Protein AF-A6WG97-F1 (afdb_monomer_lite)

Foldseek 3Di:
DDDPPPDWDADPVRQFTDPPPDTDGPPPPDPPVPPPPPPPPPPPPVVDDPVRVVVVVVVVVVVVVVVVVVVVVVVVVVVVVVVVCCVPPVPDDPDD

Sequence (96 aa):
MVMSQSGPVYSPDGRHLWDGQQWVPIASSTFLPSQPTAAAPWYRKQIASPGMVMIMLVIVVLLGGLMVHAAQEEQKSERQSHYIYCQTYGEGDLQC

Organism: Kineococcus radiotolerans (strain ATCC BAA-149 / DSM 14245 / SRS30216) (NCBI:txid266940)

Secondary structure (DSSP, 8-state):
------PPPBPTTSSEEE-SSSEEE---S-------S---TTS----S-HHHHHHHHHHHHHHHHHHHHHHHHHHHHHHHHHHHHHHHH--SS---

Radius of gyration: 36.49 Å; chains: 1; bounding box: 58×34×100 Å

Structure (mmCIF, N/CA/C/O backbone):
data_AF-A6WG97-F1
#
_entry.id   AF-A6WG97-F1
#
loop_
_atom_site.group_PDB
_atom_site.id
_atom_site.type_symbol
_atom_site.label_atom_id
_atom_site.label_alt_id
_atom_site.label_comp_id
_atom_site.label_asym_id
_atom_site.label_entity_id
_atom_site.label_seq_id
_atom_site.pdbx_PDB_ins_code
_atom_site.Cartn_x
_atom_site.Cartn_y
_atom_site.Cartn_z
_atom_site.occupancy
_atom_site.B_iso_or_equiv
_atom_site.auth_seq_id
_atom_site.auth_comp_id
_atom_site.auth_asym_id
_atom_site.auth_atom_id
_atom_site.pdbx_PDB_model_num
ATOM 1 N N . MET A 1 1 ? -13.060 -25.317 41.304 1.00 39.56 1 MET A N 1
ATOM 2 C CA . MET A 1 1 ? -13.492 -23.929 41.573 1.00 39.56 1 MET A CA 1
ATOM 3 C C . MET A 1 1 ? -13.683 -23.267 40.221 1.00 39.56 1 MET A C 1
ATOM 5 O O . MET A 1 1 ? -12.709 -23.147 39.490 1.00 39.56 1 MET A O 1
ATOM 9 N N . VAL A 1 2 ? -14.925 -22.986 39.822 1.00 44.62 2 VAL A N 1
ATOM 10 C CA . VAL A 1 2 ? -15.216 -22.357 38.524 1.00 44.62 2 VAL A CA 1
ATOM 11 C C . VAL A 1 2 ? -14.865 -20.877 38.650 1.00 44.62 2 VAL A C 1
ATOM 13 O O . VAL A 1 2 ? -15.426 -20.182 39.491 1.00 44.62 2 VAL A O 1
ATOM 16 N N . MET A 1 3 ? -13.891 -20.416 37.869 1.00 38.62 3 MET A N 1
ATOM 17 C CA . MET A 1 3 ? -13.563 -18.999 37.743 1.00 38.62 3 MET A CA 1
ATOM 18 C C . MET A 1 3 ? -14.726 -18.307 37.027 1.00 38.62 3 MET A C 1
ATOM 20 O O . MET A 1 3 ? -14.885 -18.465 35.818 1.00 38.62 3 MET A O 1
ATOM 24 N N . SER A 1 4 ? -15.568 -17.581 37.765 1.00 48.81 4 SER A N 1
ATOM 25 C CA . SER A 1 4 ? -16.587 -16.718 37.170 1.00 48.81 4 SER A CA 1
ATOM 26 C C . SER A 1 4 ? -15.889 -15.645 36.339 1.00 48.81 4 SER A C 1
ATOM 28 O O . SER A 1 4 ? -15.276 -14.734 36.890 1.00 48.81 4 SER A O 1
ATOM 30 N N . GLN A 1 5 ? -15.976 -15.752 35.013 1.00 46.84 5 GLN A N 1
ATOM 31 C CA . GLN A 1 5 ? -15.770 -14.612 34.126 1.00 46.84 5 GLN A CA 1
ATOM 32 C C . GLN A 1 5 ? -16.808 -13.556 34.509 1.00 46.84 5 GLN A C 1
ATOM 34 O O . GLN A 1 5 ? -17.954 -13.613 34.066 1.00 46.84 5 GLN A O 1
ATOM 39 N N . SER A 1 6 ? -16.431 -12.603 35.359 1.00 60.00 6 SER A N 1
ATOM 40 C CA . SER A 1 6 ? -17.190 -11.372 35.540 1.00 60.00 6 SER A CA 1
ATOM 41 C C . SER A 1 6 ? -16.982 -10.534 34.284 1.00 60.00 6 SER A C 1
ATOM 43 O O . SER A 1 6 ? -16.144 -9.633 34.241 1.00 60.00 6 SER A O 1
ATOM 45 N N . GLY A 1 7 ? -17.690 -10.906 33.218 1.00 67.06 7 GLY A N 1
ATOM 46 C CA . GLY A 1 7 ? -17.878 -10.017 32.088 1.00 67.06 7 GLY A CA 1
ATOM 47 C C . GLY A 1 7 ? -18.533 -8.710 32.554 1.00 67.06 7 GLY A C 1
ATOM 48 O O . GLY A 1 7 ? -19.065 -8.640 33.667 1.00 67.06 7 GLY A O 1
ATOM 49 N N . PRO A 1 8 ? -18.485 -7.662 31.726 1.00 76.62 8 PRO A N 1
ATOM 50 C CA . PRO A 1 8 ? -19.130 -6.392 32.034 1.00 76.62 8 PRO A CA 1
ATOM 51 C C . PRO A 1 8 ? -20.607 -6.599 32.412 1.00 76.62 8 PRO A C 1
ATOM 53 O O . PRO A 1 8 ? -21.363 -7.229 31.672 1.00 76.62 8 PRO A O 1
ATOM 56 N N . VAL A 1 9 ? -21.008 -6.092 33.583 1.00 82.94 9 VAL A N 1
A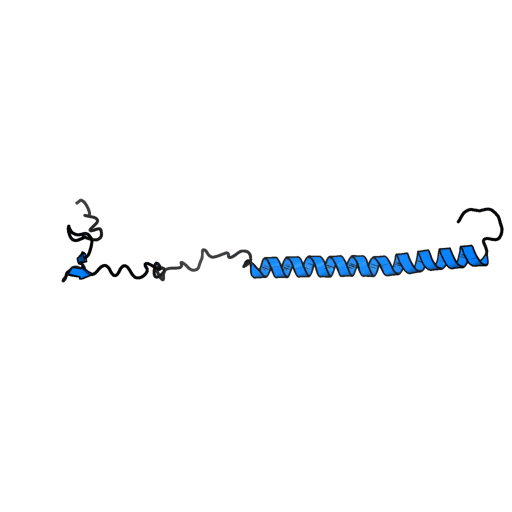TOM 57 C CA . VAL A 1 9 ? -22.397 -6.140 34.063 1.00 82.94 9 VAL A CA 1
ATOM 58 C C . VAL A 1 9 ? -23.117 -4.895 33.558 1.00 82.94 9 VAL A C 1
ATOM 60 O O . VAL A 1 9 ? -22.761 -3.768 33.910 1.00 82.94 9 VAL A O 1
ATOM 63 N N . TYR A 1 10 ? -24.127 -5.110 32.722 1.00 86.69 10 TYR A N 1
ATOM 64 C CA . TYR A 1 10 ? -24.956 -4.057 32.149 1.00 86.69 10 TYR A CA 1
ATOM 65 C C . TYR A 1 10 ? -26.255 -3.904 32.942 1.00 86.69 10 TYR A C 1
ATOM 67 O O . TYR A 1 10 ? -26.822 -4.885 33.424 1.00 86.69 10 TYR A O 1
ATOM 75 N N . SER A 1 11 ? -26.737 -2.670 33.060 1.00 84.88 11 SER A N 1
ATOM 76 C CA . SER A 1 11 ? -28.069 -2.387 33.597 1.00 84.88 11 SER A CA 1
ATOM 77 C C . SER A 1 11 ? -29.161 -2.975 32.678 1.00 84.88 11 SER A C 1
ATOM 79 O O . SER A 1 11 ? -28.939 -3.058 31.466 1.00 84.88 11 SER A O 1
ATOM 81 N N . PRO A 1 12 ? -30.348 -3.362 33.194 1.00 80.56 12 PRO A N 1
ATOM 82 C CA . PRO A 1 12 ? -31.442 -3.914 32.382 1.00 80.56 12 PRO A CA 1
ATOM 83 C C . PRO A 1 12 ? -31.914 -3.004 31.238 1.00 80.56 12 PRO A C 1
ATOM 85 O O . PRO A 1 12 ? -32.463 -3.488 30.253 1.00 80.56 12 PRO A O 1
ATOM 88 N N . ASP A 1 13 ? -31.698 -1.692 31.364 1.00 82.62 13 ASP A N 1
ATOM 89 C CA . ASP A 1 13 ? -32.000 -0.693 30.332 1.00 82.62 13 ASP A CA 1
ATOM 90 C C . ASP A 1 13 ? -30.916 -0.590 29.241 1.00 82.62 13 ASP A C 1
ATOM 92 O O . ASP A 1 13 ? -31.106 0.108 28.247 1.00 82.62 13 ASP A O 1
ATOM 96 N N . GLY A 1 14 ? -29.771 -1.254 29.424 1.00 83.50 14 GLY A N 1
ATOM 97 C CA . GLY A 1 14 ? -28.645 -1.243 28.494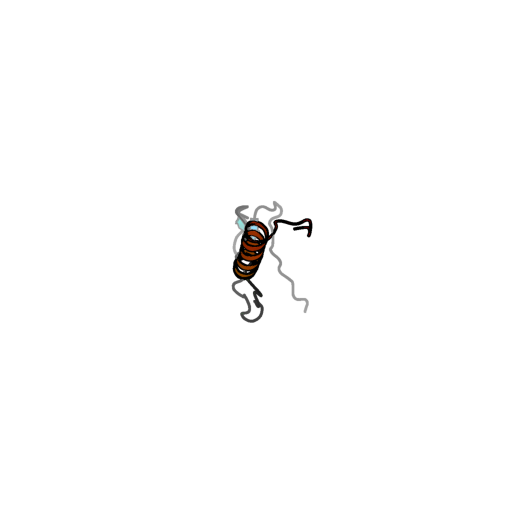 1.00 83.50 14 GLY A CA 1
ATOM 98 C C . GLY A 1 14 ? -27.907 0.095 28.398 1.00 83.50 14 GLY A C 1
ATOM 99 O O . GLY A 1 14 ? -27.105 0.269 27.485 1.00 83.50 14 GLY A O 1
ATOM 100 N N . ARG A 1 15 ? -28.160 1.052 29.303 1.00 83.62 15 ARG A N 1
ATOM 101 C CA . ARG A 1 15 ? -27.566 2.405 29.237 1.00 83.62 15 ARG A CA 1
ATOM 102 C C . ARG A 1 15 ? -26.397 2.618 30.188 1.00 83.62 15 ARG A C 1
ATOM 104 O O . ARG A 1 15 ? -25.662 3.589 30.025 1.00 83.62 15 ARG A O 1
ATOM 111 N N . HIS A 1 16 ? -26.231 1.737 31.169 1.00 86.56 16 HIS A N 1
ATOM 112 C CA . HIS A 1 16 ? -25.235 1.877 32.227 1.00 86.56 16 HIS A CA 1
ATOM 113 C C . HIS A 1 16 ? -24.414 0.599 32.389 1.00 86.56 16 HIS A C 1
ATOM 115 O O . HIS A 1 16 ? -24.937 -0.510 32.246 1.00 86.56 16 HIS A O 1
ATOM 121 N N . LEU A 1 17 ? -23.136 0.775 32.712 1.00 87.94 17 LEU A N 1
ATOM 122 C CA . LEU A 1 17 ? -22.195 -0.284 33.059 1.00 87.94 17 LEU A CA 1
ATOM 123 C C . LEU A 1 17 ? -21.871 -0.190 34.555 1.00 87.94 17 LEU A C 1
ATOM 125 O O . LEU A 1 17 ? -21.665 0.910 35.072 1.00 87.94 17 LEU A O 1
ATOM 129 N N . TRP A 1 18 ? -21.820 -1.329 35.243 1.00 83.94 18 TRP A N 1
ATOM 130 C CA . TRP A 1 18 ? -21.324 -1.398 36.616 1.00 83.94 18 TRP A CA 1
ATOM 131 C C . TRP A 1 18 ? -19.793 -1.377 36.621 1.00 83.94 18 TRP A C 1
ATOM 133 O O . TRP A 1 18 ? -19.163 -2.283 36.073 1.00 83.94 18 TRP A O 1
ATOM 143 N N . ASP A 1 19 ? -19.194 -0.366 37.251 1.00 82.75 19 ASP A N 1
ATOM 144 C CA . ASP A 1 19 ? -17.733 -0.251 37.388 1.00 82.75 19 ASP A CA 1
ATOM 145 C C . ASP A 1 19 ? -17.177 -0.949 38.648 1.00 82.75 19 ASP A C 1
ATOM 147 O O . ASP A 1 19 ? -15.966 -0.987 38.858 1.00 82.75 19 ASP A O 1
ATOM 151 N N . GLY A 1 20 ? -18.055 -1.530 39.475 1.00 81.75 20 GLY A N 1
ATOM 152 C CA . GLY A 1 20 ? -17.713 -2.112 40.776 1.00 81.75 20 GLY A CA 1
ATOM 153 C C . GLY A 1 20 ? -18.167 -1.271 41.971 1.00 81.75 20 GLY A C 1
ATOM 154 O O . GLY A 1 20 ? -18.296 -1.812 43.068 1.00 81.75 20 GLY A O 1
ATOM 155 N N . GLN A 1 21 ? -18.447 0.017 41.766 1.00 82.56 21 GLN A N 1
ATOM 156 C CA . GLN A 1 21 ? -18.792 0.976 42.814 1.00 82.56 21 GLN A CA 1
ATOM 157 C C . GLN A 1 21 ? -20.062 1.781 42.494 1.00 82.56 21 GLN A C 1
ATOM 159 O O . GLN A 1 21 ? -20.842 2.076 43.400 1.00 82.56 21 GLN A O 1
ATOM 164 N N . GLN A 1 22 ? -20.286 2.126 41.227 1.00 84.81 22 GLN A N 1
ATOM 165 C CA . GLN A 1 22 ? -21.415 2.920 40.754 1.00 84.81 22 GLN A CA 1
ATOM 166 C C . GLN A 1 22 ? -21.827 2.551 39.321 1.00 84.81 22 GLN A C 1
ATOM 168 O O . GLN A 1 22 ? -21.115 1.886 38.566 1.00 84.81 22 GLN A O 1
ATOM 173 N N . TRP A 1 23 ? -23.016 3.013 38.938 1.00 87.44 23 TRP A N 1
ATOM 174 C CA . TRP A 1 23 ? -23.509 2.908 37.569 1.00 87.44 23 TRP A CA 1
ATOM 175 C C . TRP A 1 23 ? -22.959 4.057 36.728 1.00 87.44 23 TRP A C 1
ATOM 177 O O . TRP A 1 23 ? -23.308 5.216 36.954 1.00 87.44 23 TRP A O 1
ATOM 187 N N . VAL A 1 24 ? -22.127 3.736 35.737 1.00 86.00 24 VAL A N 1
ATOM 188 C CA . VAL A 1 24 ? -21.539 4.724 34.825 1.00 86.00 24 VAL A CA 1
ATOM 189 C C . VAL A 1 24 ? -22.295 4.693 33.492 1.00 86.00 24 VAL A C 1
ATOM 191 O O . VAL A 1 24 ? -22.489 3.607 32.936 1.00 86.00 24 VAL A O 1
ATOM 194 N N . PRO A 1 25 ? -22.745 5.844 32.951 1.00 85.31 25 PRO A N 1
ATOM 195 C CA . PRO A 1 25 ? -23.377 5.895 31.638 1.00 85.31 25 PRO A CA 1
ATOM 196 C C . PRO A 1 25 ? -22.447 5.343 30.561 1.00 85.31 25 PRO A C 1
ATOM 198 O O . PRO A 1 25 ? -21.286 5.743 30.459 1.00 85.31 25 PRO A O 1
ATOM 201 N N . ILE A 1 26 ? -22.972 4.454 29.722 1.00 80.19 26 ILE A N 1
ATOM 202 C CA . ILE A 1 26 ? -22.278 3.988 28.527 1.00 80.19 26 ILE A CA 1
ATOM 203 C C . ILE A 1 26 ? -22.335 5.150 27.547 1.00 80.19 26 ILE A C 1
ATOM 205 O O . ILE A 1 26 ? -23.307 5.326 26.812 1.00 80.19 26 ILE A O 1
ATOM 209 N N . ALA A 1 27 ? -21.317 6.004 27.591 1.00 72.19 27 ALA A N 1
ATOM 210 C CA . ALA A 1 27 ? -21.165 7.044 26.602 1.00 72.19 27 ALA A CA 1
ATOM 211 C C . ALA A 1 27 ? -21.038 6.342 25.244 1.00 72.19 27 ALA A C 1
ATOM 213 O O . ALA A 1 27 ? -20.040 5.692 24.948 1.00 72.19 27 ALA A O 1
ATOM 214 N N . SER 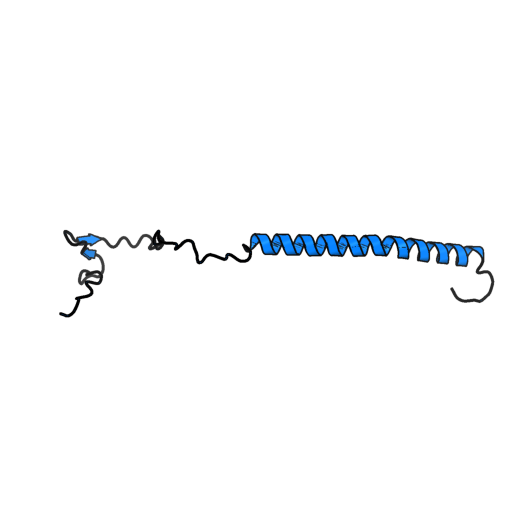A 1 28 ? -22.058 6.477 24.399 1.00 57.16 28 SER A N 1
ATOM 215 C CA . SER A 1 28 ? -22.052 6.037 22.999 1.00 57.16 28 SER A CA 1
ATOM 216 C C . SER A 1 28 ? -21.017 6.792 22.145 1.00 57.16 28 SER A C 1
ATOM 218 O O . SER A 1 28 ? -21.004 6.682 20.921 1.00 57.16 28 SER A O 1
ATOM 220 N N . SER A 1 29 ? -20.137 7.564 22.784 1.00 47.66 29 SER A N 1
ATOM 221 C CA . SER A 1 29 ? -18.937 8.147 22.220 1.00 47.66 29 SER A CA 1
ATOM 222 C C . SER A 1 29 ? -17.831 7.097 22.173 1.00 47.66 29 SER A C 1
ATOM 224 O O . SER A 1 29 ? -17.065 6.923 23.117 1.00 47.66 29 SER A O 1
ATOM 226 N N . THR A 1 30 ? -17.728 6.450 21.018 1.00 47.59 30 THR A N 1
ATOM 227 C CA . THR A 1 30 ? -16.434 6.046 20.472 1.00 47.59 30 THR A CA 1
ATOM 228 C C . THR A 1 30 ? -15.668 5.045 21.342 1.00 47.59 30 THR A C 1
ATOM 230 O O . THR A 1 30 ? -14.648 5.364 21.948 1.00 47.59 30 THR A O 1
ATOM 233 N N . PHE A 1 31 ? -16.067 3.774 21.264 1.00 52.38 31 PHE A N 1
ATOM 234 C CA . PHE A 1 31 ? -15.087 2.687 21.271 1.00 52.38 31 PHE A CA 1
ATOM 235 C C . PHE A 1 31 ? -14.185 2.835 20.030 1.00 52.38 31 PHE A C 1
ATOM 237 O O . PHE A 1 31 ? -14.265 2.061 19.081 1.00 52.38 31 PHE A O 1
ATOM 244 N N . LEU A 1 32 ? -13.299 3.831 20.013 1.00 47.09 32 LEU A N 1
ATOM 245 C CA . LEU A 1 32 ? -11.963 3.529 19.530 1.00 47.09 32 LEU A CA 1
ATOM 246 C C . LEU A 1 32 ? -11.462 2.544 20.583 1.00 47.09 32 LEU A C 1
ATOM 248 O O . LEU A 1 32 ? -11.396 2.946 21.746 1.00 47.09 32 LEU A O 1
ATOM 252 N N . PRO A 1 33 ? -11.198 1.265 20.267 1.00 50.38 33 PRO A N 1
ATOM 253 C CA . PRO A 1 33 ? -10.437 0.459 21.199 1.00 50.38 33 PRO A CA 1
ATOM 254 C C . PRO A 1 33 ? -9.161 1.257 21.455 1.00 50.38 33 PRO A C 1
ATOM 256 O O . PRO A 1 33 ? -8.341 1.430 20.551 1.00 50.38 33 PRO A O 1
ATOM 259 N N . SER A 1 34 ? -9.032 1.828 22.654 1.00 55.69 34 SER A N 1
ATOM 260 C CA . SER A 1 34 ? -7.751 2.261 23.173 1.00 55.69 34 SER A CA 1
ATOM 261 C C . SER A 1 34 ? -6.939 0.983 23.197 1.00 55.69 34 SER A C 1
ATOM 263 O O . SER A 1 34 ? -7.129 0.101 24.033 1.00 55.69 34 SER A O 1
ATOM 265 N N . GLN A 1 35 ? -6.168 0.832 22.125 1.00 56.25 35 GLN A N 1
ATOM 266 C CA . GLN A 1 35 ? -5.289 -0.278 21.849 1.00 56.25 35 GLN A CA 1
ATOM 267 C C . GLN A 1 35 ? -4.670 -0.725 23.173 1.00 56.25 35 GLN A C 1
ATOM 269 O O . GLN A 1 35 ? -4.098 0.127 23.858 1.00 56.25 35 GLN A O 1
ATOM 274 N N . PRO A 1 36 ? -4.788 -2.005 23.580 1.00 49.84 36 PRO A N 1
ATOM 275 C CA . PRO A 1 36 ? -4.029 -2.460 24.726 1.00 49.84 36 PRO A CA 1
ATOM 276 C C . PRO A 1 36 ? -2.572 -2.132 24.415 1.00 49.84 36 PRO A C 1
ATOM 278 O O . PRO A 1 36 ? -2.022 -2.595 23.410 1.00 49.84 36 PRO A O 1
ATOM 281 N N . THR A 1 37 ? -1.965 -1.273 25.234 1.00 58.56 37 THR A N 1
ATOM 282 C CA . THR A 1 37 ? -0.530 -0.986 25.227 1.00 58.56 37 THR A CA 1
ATOM 283 C C . THR A 1 37 ? 0.192 -2.239 25.715 1.00 58.56 37 THR A C 1
ATOM 285 O O . THR A 1 37 ? 0.722 -2.313 26.813 1.00 58.56 37 THR A O 1
ATOM 288 N N . ALA A 1 38 ? 0.129 -3.275 24.894 1.00 60.69 38 ALA A N 1
ATOM 289 C CA . ALA A 1 38 ? 0.847 -4.526 24.985 1.00 60.69 38 ALA A CA 1
ATOM 290 C C . ALA A 1 38 ? 1.075 -5.004 23.546 1.00 60.69 38 ALA A C 1
ATOM 292 O O . ALA A 1 38 ? 0.784 -6.139 23.174 1.00 60.69 38 ALA A O 1
ATOM 293 N N . ALA A 1 39 ? 1.580 -4.101 22.699 1.00 55.84 39 ALA A N 1
ATOM 294 C CA . ALA A 1 39 ? 2.251 -4.516 21.483 1.00 55.84 39 ALA A CA 1
ATOM 295 C C . ALA A 1 39 ? 3.521 -5.257 21.917 1.00 55.84 39 ALA A C 1
ATOM 297 O O . ALA A 1 39 ? 4.531 -4.640 22.251 1.00 55.84 39 ALA A O 1
ATOM 298 N N . ALA A 1 40 ? 3.448 -6.585 21.975 1.00 61.81 40 ALA A N 1
ATOM 299 C CA . ALA A 1 40 ? 4.627 -7.419 22.114 1.00 61.81 40 ALA A CA 1
ATOM 300 C C . ALA A 1 40 ? 5.626 -7.034 20.997 1.00 61.81 40 ALA A C 1
ATOM 302 O O . ALA A 1 40 ? 5.262 -7.077 19.817 1.00 61.81 40 ALA A O 1
ATOM 303 N N . PRO A 1 41 ? 6.870 -6.634 21.326 1.00 57.81 41 PRO A N 1
ATOM 304 C CA . PRO A 1 41 ? 7.764 -5.956 20.379 1.00 57.81 41 PRO A CA 1
ATOM 305 C C . PRO A 1 41 ? 8.294 -6.858 19.254 1.00 57.81 41 PRO A C 1
ATOM 307 O O . PRO A 1 41 ? 8.904 -6.373 18.306 1.00 57.81 41 PRO A O 1
ATOM 310 N N . TRP A 1 42 ? 8.071 -8.170 19.330 1.00 62.91 42 TRP A N 1
ATOM 311 C CA . TRP A 1 42 ? 8.673 -9.147 18.422 1.00 62.91 42 TRP A CA 1
ATOM 312 C C . TRP A 1 42 ? 7.811 -9.491 17.197 1.00 62.91 42 TRP A C 1
ATOM 314 O O . TRP A 1 42 ? 8.321 -10.097 16.256 1.00 62.91 42 TRP A O 1
ATOM 324 N N . TYR A 1 43 ? 6.533 -9.093 17.161 1.00 61.84 43 TYR A N 1
ATOM 325 C CA . TYR A 1 43 ? 5.606 -9.462 16.079 1.00 61.84 43 TYR A CA 1
ATOM 326 C C . TYR A 1 43 ? 5.205 -8.288 15.182 1.00 61.84 43 TYR A C 1
ATOM 328 O O . TYR A 1 43 ? 4.063 -8.154 14.749 1.00 61.84 43 TYR A O 1
ATOM 336 N N . ARG A 1 44 ? 6.155 -7.414 14.859 1.00 58.34 44 ARG A N 1
ATOM 337 C CA . ARG A 1 44 ? 5.971 -6.482 13.746 1.00 58.34 44 ARG A CA 1
ATOM 338 C C . ARG A 1 44 ? 7.164 -6.536 12.816 1.00 58.34 44 ARG A C 1
ATOM 340 O O . ARG A 1 44 ? 7.867 -5.554 12.613 1.00 58.34 44 ARG A O 1
ATOM 347 N N . LYS A 1 45 ? 7.335 -7.686 12.158 1.00 65.00 45 LYS A N 1
ATOM 348 C CA . LYS A 1 45 ? 7.928 -7.678 10.819 1.00 65.00 45 LYS A CA 1
ATOM 349 C C . LYS A 1 45 ? 6.921 -6.999 9.887 1.00 65.00 45 LYS A C 1
ATOM 351 O O . LYS A 1 45 ? 6.193 -7.650 9.149 1.00 65.00 45 LYS A O 1
ATOM 356 N N . GLN A 1 46 ? 6.837 -5.673 9.988 1.00 63.84 46 GLN A N 1
ATOM 357 C CA . GLN A 1 46 ? 6.284 -4.805 8.957 1.00 63.84 46 GLN A CA 1
ATOM 358 C C . GLN A 1 46 ? 7.213 -4.944 7.752 1.00 63.84 46 GLN A C 1
ATOM 360 O O . GLN A 1 46 ? 8.150 -4.172 7.572 1.00 63.84 46 GLN A O 1
ATOM 365 N N . ILE A 1 47 ? 7.027 -6.014 6.985 1.00 61.44 47 ILE A N 1
ATOM 366 C CA . ILE A 1 47 ? 7.753 -6.225 5.741 1.00 61.44 47 ILE A CA 1
ATOM 367 C C . ILE A 1 47 ? 7.144 -5.219 4.767 1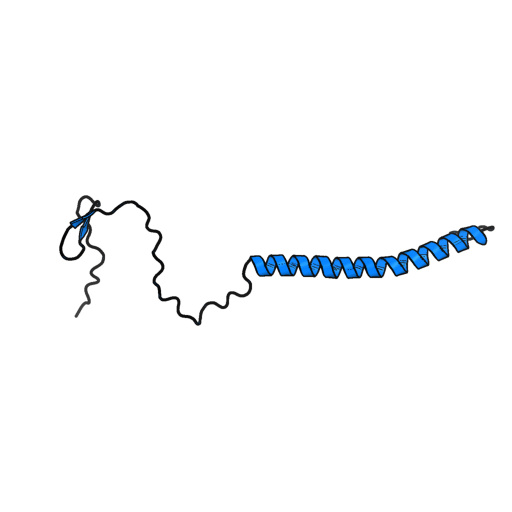.00 61.44 47 ILE A C 1
ATOM 369 O O . ILE A 1 47 ? 6.076 -5.452 4.217 1.00 61.44 47 ILE A O 1
ATOM 373 N N . ALA A 1 48 ? 7.810 -4.068 4.676 1.00 64.38 48 ALA A N 1
ATOM 374 C CA . ALA A 1 48 ? 7.442 -2.872 3.930 1.00 64.38 48 ALA A CA 1
ATOM 375 C C . ALA A 1 48 ? 6.152 -2.179 4.409 1.00 64.38 48 ALA A C 1
ATOM 377 O O . ALA A 1 48 ? 5.038 -2.689 4.305 1.00 64.38 48 ALA A O 1
ATOM 378 N N . SER A 1 49 ? 6.290 -0.942 4.901 1.00 77.62 49 SER A N 1
ATOM 379 C CA . SER A 1 49 ? 5.132 -0.048 4.960 1.00 77.62 49 SER A CA 1
ATOM 380 C C . SER A 1 49 ? 4.582 0.135 3.535 1.00 77.62 49 SER A C 1
ATOM 382 O O . SER A 1 49 ? 5.361 0.079 2.577 1.00 77.62 49 SER A O 1
ATOM 384 N N . PRO A 1 50 ? 3.279 0.409 3.359 1.00 81.94 50 PRO A N 1
ATOM 385 C CA . PRO A 1 50 ? 2.716 0.696 2.039 1.00 81.94 50 PRO A CA 1
ATOM 386 C C . PRO A 1 50 ? 3.492 1.790 1.284 1.00 81.94 50 PRO A C 1
ATOM 388 O O . PRO A 1 50 ? 3.653 1.718 0.069 1.00 81.94 50 PRO A O 1
ATOM 391 N N . GLY A 1 51 ? 4.061 2.761 2.010 1.00 86.12 51 GLY A N 1
ATOM 392 C CA . GLY A 1 51 ? 4.918 3.797 1.432 1.00 86.12 51 GLY A CA 1
ATOM 393 C C . GLY A 1 51 ? 6.240 3.262 0.872 1.00 86.12 51 GLY A C 1
ATOM 394 O O . GLY A 1 51 ? 6.669 3.700 -0.190 1.00 86.12 51 GLY A O 1
ATOM 395 N N . MET A 1 52 ? 6.866 2.280 1.527 1.00 88.25 52 MET A N 1
ATOM 396 C CA . MET A 1 52 ? 8.118 1.682 1.047 1.00 88.25 52 MET A CA 1
ATOM 397 C C . MET A 1 52 ? 7.918 0.920 -0.271 1.00 88.25 52 MET A C 1
ATOM 399 O O . MET A 1 52 ? 8.786 0.975 -1.138 1.00 88.25 52 MET A O 1
ATOM 403 N N . VAL A 1 53 ? 6.765 0.265 -0.453 1.00 89.81 53 VAL A N 1
ATOM 404 C CA . VAL A 1 53 ? 6.414 -0.408 -1.717 1.00 89.81 53 VAL A CA 1
ATOM 405 C C . VAL A 1 53 ? 6.255 0.609 -2.845 1.00 89.81 53 VAL A C 1
ATOM 407 O O . VAL A 1 53 ? 6.833 0.424 -3.911 1.00 89.81 53 VAL A O 1
ATOM 410 N N . MET A 1 54 ? 5.545 1.715 -2.600 1.00 93.62 54 MET A N 1
ATOM 411 C CA . MET A 1 54 ? 5.393 2.784 -3.595 1.00 93.62 54 MET A CA 1
ATOM 412 C C . MET A 1 54 ? 6.746 3.387 -3.987 1.00 93.62 54 MET A C 1
ATOM 414 O O . MET A 1 54 ? 7.016 3.566 -5.171 1.00 93.62 54 MET A O 1
ATOM 418 N N . ILE A 1 55 ? 7.628 3.628 -3.013 1.00 94.31 55 ILE A N 1
ATOM 419 C CA . ILE A 1 55 ? 8.986 4.124 -3.271 1.00 94.31 55 ILE A CA 1
ATOM 420 C C . ILE A 1 55 ? 9.788 3.117 -4.104 1.00 94.31 55 ILE A C 1
ATOM 422 O O . ILE A 1 55 ? 10.418 3.500 -5.085 1.00 94.31 55 ILE A O 1
ATOM 426 N N . MET A 1 56 ? 9.741 1.828 -3.760 1.00 93.56 56 MET A N 1
ATOM 427 C CA . MET A 1 56 ? 10.443 0.785 -4.514 1.00 93.56 56 MET A CA 1
ATOM 428 C C . MET A 1 56 ? 9.938 0.670 -5.954 1.00 93.56 56 MET A C 1
ATOM 430 O O . MET A 1 56 ? 10.752 0.576 -6.868 1.00 93.56 56 MET A O 1
ATOM 434 N N . LEU A 1 57 ? 8.624 0.745 -6.184 1.00 94.81 57 LEU A N 1
ATOM 435 C CA . LEU A 1 57 ? 8.062 0.741 -7.537 1.00 94.81 57 LEU A CA 1
ATOM 436 C C . LEU A 1 57 ? 8.540 1.945 -8.355 1.00 94.81 57 LEU A C 1
ATOM 438 O O . LEU A 1 57 ? 8.922 1.780 -9.511 1.00 94.81 57 LEU A O 1
ATOM 442 N N . VAL A 1 58 ? 8.590 3.136 -7.751 1.00 96.19 58 VAL A N 1
ATOM 443 C CA . VAL A 1 58 ? 9.124 4.337 -8.413 1.00 96.19 58 VAL A CA 1
ATOM 444 C C . VAL A 1 58 ? 10.600 4.160 -8.765 1.00 96.19 58 VAL A C 1
ATOM 446 O O . VAL A 1 58 ? 10.995 4.476 -9.884 1.00 96.19 58 VAL A O 1
ATOM 449 N N . ILE A 1 59 ? 11.410 3.610 -7.855 1.00 96.06 59 ILE A N 1
ATOM 450 C CA . ILE A 1 59 ? 12.832 3.343 -8.111 1.00 96.06 59 ILE A CA 1
ATOM 451 C C . ILE A 1 59 ? 12.996 2.346 -9.263 1.00 96.06 59 ILE A C 1
ATOM 453 O O . ILE A 1 59 ? 13.796 2.591 -10.160 1.00 96.06 59 ILE A O 1
ATOM 457 N N . VAL A 1 60 ? 12.226 1.255 -9.283 1.00 96.06 60 VAL A N 1
ATOM 458 C CA . VAL A 1 60 ? 12.283 0.256 -10.364 1.00 96.06 60 VAL A CA 1
ATOM 459 C C . VAL A 1 60 ? 11.901 0.874 -11.710 1.00 96.06 60 VAL A C 1
ATOM 461 O O . VAL A 1 60 ? 12.592 0.639 -12.699 1.00 96.06 60 VAL A O 1
ATOM 464 N N . VAL A 1 61 ? 10.854 1.703 -11.758 1.00 95.44 61 VAL A N 1
ATOM 465 C CA . VAL A 1 61 ? 10.445 2.406 -12.985 1.00 95.44 61 VAL A CA 1
ATOM 466 C C . VAL A 1 61 ? 11.510 3.406 -13.437 1.00 95.44 61 VAL A C 1
ATOM 468 O O . VAL A 1 61 ? 11.820 3.458 -14.624 1.00 95.44 61 VAL A O 1
ATOM 471 N N . LEU A 1 62 ? 12.109 4.167 -12.516 1.00 95.31 62 LEU A N 1
ATOM 472 C CA . LEU A 1 62 ? 13.173 5.121 -12.840 1.00 95.31 62 LEU A CA 1
ATOM 473 C C . LEU A 1 62 ? 14.432 4.419 -13.352 1.00 95.31 62 LEU A C 1
ATOM 475 O O . LEU A 1 62 ? 14.964 4.822 -14.381 1.00 95.31 62 LEU A O 1
ATOM 479 N N . LEU A 1 63 ? 14.886 3.360 -12.678 1.00 94.62 63 LEU A N 1
ATOM 480 C CA . LEU A 1 63 ? 16.057 2.586 -13.098 1.00 94.62 63 LEU A CA 1
ATOM 481 C C . LEU A 1 63 ? 15.814 1.882 -14.437 1.00 94.62 63 LEU A C 1
ATOM 483 O O . LEU A 1 63 ? 16.669 1.937 -15.317 1.00 94.62 63 LEU A O 1
ATOM 487 N N . GLY A 1 64 ? 14.641 1.270 -14.623 1.00 92.62 64 GLY A N 1
ATOM 488 C CA . GLY A 1 64 ? 14.255 0.667 -15.899 1.00 92.62 64 GLY A CA 1
ATOM 489 C C . GLY A 1 64 ? 14.185 1.700 -17.026 1.00 92.62 64 GLY A C 1
ATOM 490 O O . GLY A 1 64 ? 14.724 1.470 -18.106 1.00 92.62 64 GLY A O 1
ATOM 491 N N . GLY A 1 65 ? 13.594 2.868 -16.762 1.00 92.38 65 GLY A N 1
ATOM 492 C CA . GLY A 1 65 ? 13.542 3.983 -17.705 1.00 92.38 65 GLY A CA 1
ATOM 493 C C . GLY A 1 65 ? 14.927 4.514 -18.077 1.00 92.38 65 GLY A C 1
ATOM 494 O O . GLY A 1 65 ? 15.189 4.732 -19.255 1.00 92.38 65 GLY A O 1
ATOM 495 N N . LEU A 1 66 ? 15.833 4.650 -17.104 1.00 88.88 66 LEU A N 1
ATOM 496 C CA . LEU A 1 66 ? 17.233 5.034 -17.324 1.00 88.88 66 LEU A CA 1
ATOM 497 C C . LEU A 1 66 ? 17.970 4.034 -18.221 1.00 88.88 66 LEU A C 1
ATOM 499 O O . LEU A 1 66 ? 18.657 4.451 -19.148 1.00 88.88 66 LEU A O 1
ATOM 503 N N . MET A 1 67 ? 17.790 2.730 -17.994 1.00 88.00 67 MET A N 1
ATOM 504 C CA . MET A 1 67 ? 18.398 1.691 -18.834 1.00 88.00 67 MET A CA 1
ATOM 505 C C . MET A 1 67 ? 17.859 1.722 -20.267 1.00 88.00 67 MET A C 1
ATOM 507 O O . MET A 1 67 ? 18.631 1.636 -21.219 1.00 88.00 67 MET A O 1
ATOM 511 N N . VAL A 1 68 ? 16.543 1.896 -20.436 1.00 89.25 68 VAL A N 1
ATOM 512 C CA . VAL A 1 68 ? 15.930 2.052 -21.765 1.00 89.25 68 VAL A CA 1
ATOM 513 C C . VAL A 1 68 ? 16.449 3.311 -22.456 1.00 89.25 68 VAL A C 1
ATOM 515 O O . VAL A 1 68 ? 16.726 3.273 -23.650 1.00 89.25 68 VAL A O 1
ATOM 518 N N . HIS A 1 69 ? 16.618 4.411 -21.722 1.00 84.00 69 HIS A N 1
ATOM 519 C CA . HIS A 1 69 ? 17.145 5.653 -22.280 1.00 84.00 69 HIS A CA 1
ATOM 520 C C . HIS A 1 69 ? 18.600 5.501 -22.739 1.00 84.00 69 HIS A C 1
ATOM 522 O O . HIS A 1 69 ? 18.924 5.896 -23.854 1.00 84.00 69 HIS A O 1
ATOM 528 N N . ALA A 1 70 ? 19.446 4.856 -21.931 1.00 81.56 70 ALA A N 1
ATOM 529 C CA . ALA A 1 70 ? 20.834 4.576 -22.288 1.00 81.56 70 ALA A CA 1
ATOM 530 C C . ALA A 1 70 ? 20.940 3.666 -23.527 1.00 81.56 70 ALA A C 1
ATOM 532 O O . ALA A 1 70 ? 21.704 3.957 -24.441 1.00 81.56 70 ALA A O 1
ATOM 533 N N . ALA A 1 71 ? 20.113 2.619 -23.615 1.00 80.94 71 ALA A N 1
ATOM 534 C CA . ALA A 1 71 ? 20.085 1.732 -24.781 1.00 80.94 71 ALA A CA 1
ATOM 535 C C . ALA A 1 71 ? 19.582 2.428 -26.063 1.00 80.94 71 ALA A C 1
ATOM 537 O O . ALA A 1 71 ? 19.939 2.043 -27.178 1.00 80.94 71 ALA A O 1
ATOM 538 N N . GLN A 1 72 ? 18.738 3.455 -25.928 1.00 76.88 72 GLN A N 1
ATOM 539 C CA . GLN A 1 72 ? 18.257 4.230 -27.071 1.00 76.88 72 GLN A CA 1
ATOM 540 C C . GLN A 1 72 ? 19.349 5.115 -27.682 1.00 76.88 72 GLN A C 1
ATOM 542 O O . GLN A 1 72 ? 19.293 5.366 -28.885 1.00 76.88 72 GLN A O 1
ATOM 547 N N . GLU A 1 73 ? 20.337 5.574 -26.909 1.00 74.31 73 GLU A N 1
ATOM 548 C CA . GLU A 1 73 ? 21.404 6.424 -27.452 1.00 74.31 73 GLU A CA 1
ATOM 549 C C . GLU A 1 73 ? 22.286 5.671 -28.456 1.00 74.31 73 GLU A C 1
ATOM 551 O O . GLU A 1 73 ? 22.551 6.192 -29.543 1.00 74.31 73 GLU A O 1
ATOM 556 N N . GLU A 1 74 ? 22.650 4.420 -28.156 1.00 70.38 74 GLU A N 1
ATOM 557 C CA . GLU A 1 74 ? 23.417 3.571 -29.079 1.00 70.38 74 GLU A CA 1
ATOM 558 C C . GLU A 1 74 ? 22.622 3.274 -30.360 1.00 70.38 74 GLU A C 1
ATOM 560 O O . GLU A 1 74 ? 23.119 3.473 -31.470 1.00 70.38 74 GLU A O 1
ATOM 565 N N . GLN A 1 75 ? 21.340 2.918 -30.222 1.00 69.69 75 GLN A N 1
ATOM 566 C CA . GLN A 1 75 ? 20.450 2.644 -31.357 1.00 69.69 75 GLN A CA 1
ATOM 567 C C . GLN A 1 75 ? 20.212 3.874 -32.241 1.00 69.69 75 GLN A C 1
ATOM 569 O O . GLN A 1 75 ? 20.139 3.765 -33.468 1.00 69.69 75 GLN A O 1
ATOM 574 N N . LYS A 1 76 ? 20.074 5.061 -31.640 1.00 71.31 76 LYS A N 1
ATOM 575 C CA . LYS A 1 76 ? 19.882 6.310 -32.385 1.00 71.31 76 LYS A CA 1
ATOM 576 C C . LYS A 1 76 ? 21.142 6.674 -33.165 1.00 71.31 76 LYS A C 1
ATOM 578 O O . LYS A 1 76 ? 21.026 7.095 -34.313 1.00 71.31 76 LYS A O 1
ATOM 583 N N . SER A 1 77 ? 22.318 6.468 -32.574 1.00 72.50 77 SER A N 1
ATOM 584 C CA . SER A 1 77 ? 23.609 6.701 -33.224 1.00 72.50 77 SER A CA 1
ATOM 585 C C . SER A 1 77 ? 23.826 5.781 -34.435 1.00 72.50 77 SER A C 1
ATOM 587 O O . SER A 1 77 ? 24.145 6.259 -35.528 1.00 72.50 77 SER A O 1
ATOM 589 N N . GLU A 1 78 ? 23.559 4.477 -34.291 1.00 70.69 78 GLU A N 1
ATOM 590 C CA . GLU A 1 78 ? 23.655 3.518 -35.403 1.00 70.69 78 GLU A CA 1
ATOM 591 C C . GLU A 1 78 ? 22.631 3.805 -36.507 1.00 70.69 78 GLU A C 1
ATOM 593 O O . GLU A 1 78 ? 22.990 3.884 -37.684 1.00 70.69 78 GLU A O 1
ATOM 598 N N . ARG A 1 79 ? 21.361 4.041 -36.146 1.00 73.44 79 ARG A N 1
ATOM 599 C CA . ARG A 1 79 ? 20.307 4.360 -37.122 1.00 73.44 79 ARG A CA 1
ATOM 600 C C . ARG A 1 79 ? 20.614 5.644 -37.891 1.00 73.44 79 ARG A C 1
ATOM 602 O O . ARG A 1 79 ? 20.353 5.723 -39.089 1.00 73.44 79 ARG A O 1
ATOM 609 N N . GLN A 1 80 ? 21.168 6.648 -37.218 1.00 80.44 80 GLN A N 1
ATOM 610 C CA . GLN A 1 80 ? 21.516 7.920 -37.840 1.00 80.44 80 GLN A CA 1
ATOM 611 C C . GLN A 1 80 ? 22.733 7.789 -38.763 1.00 80.44 80 GLN A C 1
ATOM 613 O O . GLN A 1 80 ? 22.739 8.379 -39.841 1.00 80.44 80 GLN A O 1
ATOM 618 N N . SER A 1 81 ? 23.709 6.955 -38.399 1.00 76.44 81 SER A N 1
ATOM 619 C CA . SER A 1 81 ? 24.857 6.631 -39.255 1.00 76.44 81 SER A CA 1
ATOM 620 C C . SER A 1 81 ? 24.427 5.877 -40.516 1.00 76.44 81 SER A C 1
ATOM 622 O O . SER A 1 81 ? 24.848 6.231 -41.616 1.00 76.44 81 SER A O 1
ATOM 624 N N . HIS A 1 82 ? 23.523 4.902 -40.379 1.00 79.12 82 HIS A N 1
ATOM 625 C CA . HIS A 1 82 ? 22.956 4.172 -41.513 1.00 79.12 82 HIS A CA 1
ATOM 626 C C . HIS A 1 82 ? 22.162 5.095 -42.452 1.00 79.12 82 HIS A C 1
ATOM 628 O O . HIS A 1 82 ? 22.328 5.031 -43.665 1.00 79.12 82 HIS A O 1
ATOM 634 N N . TYR A 1 83 ? 21.356 6.012 -41.903 1.00 79.44 83 TYR A N 1
ATOM 635 C CA . TYR A 1 83 ? 20.627 7.006 -42.698 1.00 79.44 83 TYR A CA 1
ATOM 636 C C . TYR A 1 83 ? 21.566 7.931 -43.487 1.00 79.44 83 TYR A C 1
ATOM 638 O O . TYR A 1 83 ? 21.363 8.135 -44.683 1.00 79.44 83 TYR A O 1
ATOM 646 N N . ILE A 1 84 ? 22.619 8.458 -42.846 1.00 81.81 84 ILE A N 1
ATOM 647 C CA . ILE A 1 84 ? 23.606 9.325 -43.511 1.00 81.81 84 ILE A CA 1
ATOM 648 C C . ILE A 1 84 ? 24.340 8.546 -44.612 1.00 81.81 84 ILE A C 1
ATOM 650 O O . ILE A 1 84 ? 24.555 9.085 -45.696 1.00 81.81 84 ILE A O 1
ATOM 654 N N . TYR A 1 85 ? 24.689 7.280 -44.369 1.00 77.62 85 TYR A N 1
ATOM 655 C CA . TYR A 1 85 ? 25.355 6.419 -45.348 1.00 77.62 85 TYR A CA 1
ATOM 656 C C . TYR A 1 85 ? 24.464 6.124 -46.565 1.00 77.62 85 TYR A C 1
ATOM 658 O O . TYR A 1 85 ? 24.899 6.309 -47.700 1.00 77.62 85 TYR A O 1
ATOM 666 N N . CYS A 1 86 ? 23.194 5.770 -46.345 1.00 78.00 86 CYS A N 1
ATOM 667 C CA . CYS A 1 86 ? 22.208 5.612 -47.417 1.00 78.00 86 CYS A CA 1
ATOM 668 C C . CYS A 1 86 ? 22.036 6.902 -48.229 1.00 78.00 86 CYS A C 1
ATOM 670 O O 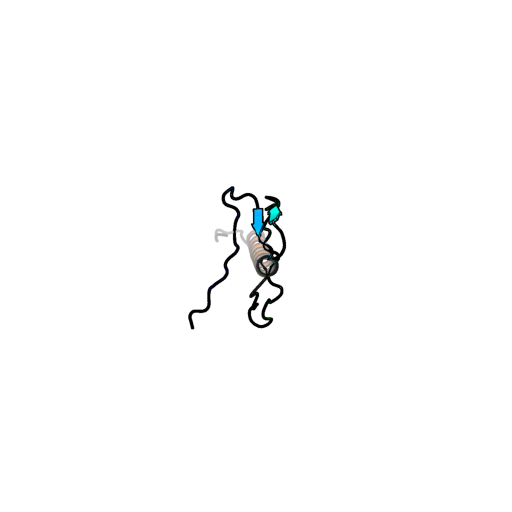. CYS A 1 86 ? 21.962 6.856 -49.449 1.00 78.00 86 CYS A O 1
ATOM 672 N N . GLN A 1 87 ? 22.014 8.065 -47.573 1.00 77.88 87 GLN A N 1
ATOM 673 C CA . GLN A 1 87 ? 21.850 9.345 -48.261 1.00 77.88 87 GLN A CA 1
ATOM 674 C C . GLN A 1 87 ? 23.086 9.748 -49.083 1.00 77.88 87 GLN A C 1
ATOM 676 O O . GLN A 1 87 ? 22.949 10.429 -50.094 1.00 77.88 87 GLN A O 1
ATOM 681 N N . THR A 1 88 ? 24.289 9.368 -48.644 1.00 77.50 88 THR A N 1
ATOM 682 C CA . THR A 1 88 ? 25.550 9.764 -49.295 1.00 77.50 88 THR A CA 1
ATOM 683 C C . THR A 1 88 ? 26.043 8.777 -50.348 1.00 77.50 88 THR A C 1
ATOM 685 O O . THR A 1 88 ? 26.735 9.200 -51.268 1.00 77.50 88 THR A O 1
ATOM 688 N N . TYR A 1 89 ? 25.697 7.493 -50.236 1.00 72.25 89 TYR A N 1
ATOM 689 C CA . TYR A 1 89 ? 26.189 6.436 -51.130 1.00 72.25 89 TYR A CA 1
ATOM 690 C C . TYR A 1 89 ? 25.076 5.617 -51.804 1.00 72.25 89 TYR A C 1
ATOM 692 O O . TYR A 1 89 ? 25.365 4.804 -52.682 1.00 72.25 89 TYR A O 1
ATOM 700 N N . GLY A 1 90 ? 23.811 5.805 -51.416 1.00 63.66 90 GLY A N 1
ATOM 701 C CA . GLY A 1 90 ? 22.654 5.107 -51.980 1.00 63.66 90 GLY A CA 1
ATOM 702 C C . GLY A 1 90 ? 22.210 5.703 -53.311 1.00 63.66 90 GLY A C 1
ATOM 703 O O . GLY A 1 90 ? 21.123 6.257 -53.413 1.00 63.66 90 GLY A O 1
ATOM 704 N N . GLU A 1 91 ? 23.053 5.596 -54.335 1.00 62.56 91 GLU A N 1
ATOM 705 C CA . GLU A 1 91 ? 22.743 6.062 -55.695 1.00 62.56 91 GLU A CA 1
ATOM 706 C C . GLU A 1 91 ? 22.428 4.909 -56.668 1.00 62.56 91 GLU A C 1
ATOM 708 O O . GLU A 1 91 ? 22.359 5.102 -57.878 1.00 62.56 91 GLU A O 1
ATOM 713 N N . GLY A 1 92 ? 22.181 3.697 -56.161 1.00 59.44 92 GLY A N 1
ATOM 714 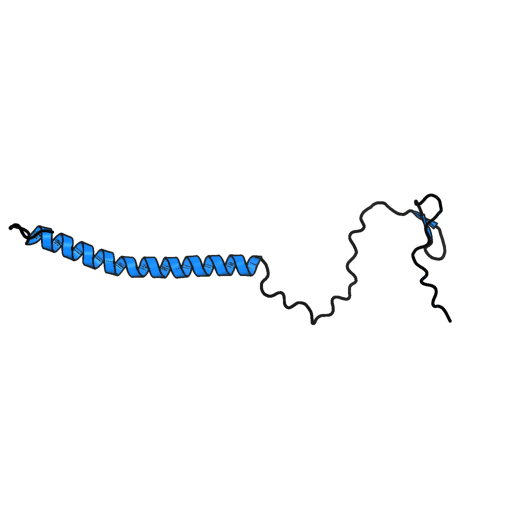C CA . GLY A 1 92 ? 21.778 2.573 -57.005 1.00 59.44 92 GLY A CA 1
ATOM 715 C C . GLY A 1 92 ? 21.113 1.445 -56.233 1.00 59.44 92 GLY A C 1
ATOM 716 O O . GLY A 1 92 ? 21.807 0.731 -55.523 1.00 59.44 92 GLY A O 1
ATOM 717 N N . ASP A 1 93 ? 19.790 1.321 -56.402 1.00 57.94 93 ASP A N 1
ATOM 718 C CA . ASP A 1 93 ? 18.888 0.146 -56.301 1.00 57.94 93 ASP A CA 1
ATOM 719 C C . ASP A 1 93 ? 19.097 -0.934 -55.211 1.00 57.94 93 ASP A C 1
ATOM 721 O O . ASP A 1 93 ? 18.425 -1.965 -55.202 1.00 57.94 93 ASP A O 1
ATOM 725 N N . LEU A 1 94 ? 19.992 -0.720 -54.256 1.00 60.94 94 LEU A N 1
ATOM 726 C CA . LEU A 1 94 ? 20.159 -1.538 -53.068 1.00 60.94 94 LEU A CA 1
ATOM 727 C C . LEU A 1 94 ? 19.359 -0.857 -51.970 1.00 60.94 94 LEU A C 1
ATOM 729 O O . LEU A 1 94 ? 19.775 0.162 -51.424 1.00 60.94 94 LEU A O 1
ATOM 733 N N . GLN A 1 95 ? 18.172 -1.408 -51.725 1.00 55.62 95 GLN A N 1
ATOM 734 C CA . GLN A 1 95 ? 17.216 -0.943 -50.727 1.00 55.62 95 GLN A CA 1
ATOM 735 C C . GLN A 1 95 ? 17.890 -0.749 -49.363 1.00 55.62 95 GLN A C 1
ATOM 737 O O . GLN A 1 95 ? 18.130 -1.702 -48.620 1.00 55.62 95 GLN A O 1
ATOM 742 N N . CYS A 1 96 ? 18.165 0.513 -49.050 1.00 59.59 96 CYS A N 1
ATOM 743 C CA . CYS A 1 96 ? 17.593 1.092 -47.848 1.00 59.59 96 CYS A CA 1
ATOM 744 C C . CYS A 1 96 ? 16.062 1.194 -48.057 1.00 59.59 96 CYS A C 1
ATOM 746 O O . CYS A 1 96 ? 15.339 1.020 -47.061 1.00 59.59 96 CYS A O 1
#

pLDDT: mean 73.5, std 15.12, range [38.62, 96.19]